Protein AF-A0A7J9DWU0-F1 (afdb_monomer_lite)

Radius of gyration: 15.21 Å; chains: 1; bounding box: 41×27×34 Å

InterPro domains:
  IPR029045 ClpP/crotonase-like domain superfamily [SSF52096] (19-81)

Organism: NCBI:txid34281

Secondary structure (DSSP, 8-state):
-BTTT-EE---TTTTTPPPPHHHHHHHHHHS-HHHHIIIIIS---EEHHHHHHTTS-S--BSHHHHHHHHHHHHHHHHHHTT---GGG--

Foldseek 3Di:
DEQPDDWQWDCCVVVVHDDDVVVVVVCVVQFDPVRCCVRPVVRDTHGPVVCCVRRNDVDYDHDDVRVVVVVVVVVVVCVVVVNDCVVPVD

Structure (mmCIF, N/CA/C/O backbone):
data_AF-A0A7J9DWU0-F1
#
_entry.id   AF-A0A7J9DWU0-F1
#
loop_
_atom_site.group_PDB
_atom_site.id
_atom_site.type_symbol
_atom_site.label_atom_id
_atom_site.label_alt_id
_atom_site.label_comp_id
_atom_site.label_asym_id
_atom_site.label_entity_id
_atom_site.label_seq_id
_atom_site.pdbx_PDB_ins_code
_atom_site.Cartn_x
_atom_site.Cartn_y
_atom_site.Cartn_z
_atom_site.occupancy
_atom_site.B_iso_or_equiv
_atom_site.auth_seq_id
_atom_site.auth_comp_id
_atom_site.auth_asym_id
_atom_site.auth_atom_id
_atom_site.pdbx_PDB_model_num
ATOM 1 N N . MET A 1 1 ? 5.096 5.510 0.140 1.00 91.56 1 MET A N 1
ATOM 2 C CA . MET A 1 1 ? 3.901 6.388 0.274 1.00 91.56 1 MET A CA 1
ATOM 3 C C . MET A 1 1 ? 4.300 7.788 0.753 1.00 91.56 1 MET A C 1
ATOM 5 O O . MET A 1 1 ? 5.318 7.913 1.418 1.00 91.56 1 MET A O 1
ATOM 9 N N . ARG A 1 2 ? 3.563 8.858 0.418 1.00 94.19 2 ARG A N 1
ATOM 10 C CA . ARG A 1 2 ? 3.914 10.235 0.842 1.00 94.19 2 ARG A CA 1
ATOM 11 C C . ARG A 1 2 ? 3.485 10.495 2.291 1.00 94.19 2 ARG A C 1
ATOM 13 O O . ARG A 1 2 ? 2.289 10.506 2.562 1.00 94.19 2 ARG A O 1
ATOM 20 N N . ARG A 1 3 ? 4.426 10.792 3.192 1.00 89.00 3 ARG A N 1
ATOM 21 C CA . ARG A 1 3 ? 4.204 10.940 4.646 1.00 89.00 3 ARG A CA 1
ATOM 22 C C . ARG A 1 3 ? 3.068 11.904 5.016 1.00 89.00 3 ARG A C 1
ATOM 24 O O . ARG A 1 3 ? 2.187 11.559 5.793 1.00 89.00 3 ARG A O 1
ATOM 31 N N . GLY A 1 4 ? 3.041 13.092 4.409 1.00 82.69 4 GLY A N 1
ATOM 32 C CA . GLY A 1 4 ? 2.072 14.146 4.750 1.00 82.69 4 GLY A CA 1
ATOM 33 C C . GLY A 1 4 ? 0.747 14.140 3.976 1.00 82.69 4 GLY A C 1
ATOM 34 O O . GLY A 1 4 ? -0.108 14.971 4.266 1.00 82.69 4 GLY A O 1
ATOM 35 N N . ARG A 1 5 ? 0.568 13.276 2.964 1.00 89.56 5 ARG A N 1
ATOM 36 C CA . ARG A 1 5 ? -0.652 13.276 2.117 1.00 89.56 5 ARG A CA 1
ATOM 37 C C . ARG A 1 5 ? -1.194 11.895 1.761 1.00 89.56 5 ARG A C 1
ATOM 39 O O . ARG A 1 5 ? -2.335 11.800 1.332 1.00 89.56 5 ARG A O 1
ATOM 46 N N . GLY A 1 6 ? -0.393 10.843 1.900 1.00 91.12 6 GLY A N 1
ATOM 47 C CA . GLY A 1 6 ? -0.810 9.489 1.578 1.00 91.12 6 GLY A CA 1
ATOM 48 C C . GLY A 1 6 ? -1.835 8.984 2.584 1.00 91.12 6 GLY A C 1
ATOM 49 O O . GLY A 1 6 ? -1.570 8.971 3.789 1.00 91.12 6 GLY A O 1
ATOM 50 N N . VAL A 1 7 ? -2.964 8.513 2.063 1.00 95.00 7 VAL A N 1
ATOM 51 C CA . VAL A 1 7 ? -4.003 7.797 2.803 1.00 95.00 7 VAL A CA 1
ATOM 52 C C . VAL A 1 7 ? -4.379 6.549 2.009 1.00 95.00 7 VAL A C 1
ATOM 54 O O . VAL A 1 7 ? -4.513 6.634 0.791 1.00 95.00 7 VAL A O 1
ATOM 57 N N . LEU A 1 8 ? -4.525 5.409 2.684 1.00 94.00 8 LEU A N 1
ATOM 58 C CA . LEU A 1 8 ? -5.165 4.221 2.119 1.00 94.00 8 LEU A CA 1
ATOM 59 C C . LEU A 1 8 ? -6.564 4.102 2.710 1.00 94.00 8 LEU A C 1
ATOM 61 O O . LEU A 1 8 ? -6.770 4.349 3.902 1.00 94.00 8 LEU A O 1
ATOM 65 N N . TYR A 1 9 ? -7.515 3.766 1.853 1.00 93.88 9 TYR A N 1
ATOM 66 C CA . TYR A 1 9 ? -8.925 3.710 2.184 1.00 93.88 9 TYR A CA 1
ATOM 67 C C . TYR A 1 9 ? -9.627 2.774 1.200 1.00 93.88 9 TYR A C 1
ATOM 69 O O . TYR A 1 9 ? -9.375 2.861 -0.001 1.00 93.88 9 TYR A O 1
ATOM 77 N N . VAL A 1 10 ? -10.474 1.885 1.719 1.00 93.25 10 VAL A N 1
ATOM 78 C CA . VAL A 1 10 ? -11.283 0.946 0.932 1.00 93.25 10 VAL A CA 1
ATOM 79 C C . VAL A 1 10 ? -12.728 1.422 1.001 1.00 93.25 10 VAL A C 1
ATOM 81 O O . VAL A 1 10 ? -13.378 1.296 2.038 1.00 93.25 10 VAL A O 1
ATOM 84 N N . ASN A 1 11 ? -13.205 2.030 -0.082 1.00 91.88 11 ASN A N 1
ATOM 85 C CA . ASN A 1 11 ? -14.513 2.683 -0.132 1.00 91.88 11 ASN A CA 1
ATOM 86 C C . ASN A 1 11 ? -15.663 1.735 -0.497 1.00 91.88 11 ASN A C 1
ATOM 88 O O . ASN A 1 11 ? -16.822 2.127 -0.378 1.00 91.88 11 ASN A O 1
ATOM 92 N N . ASP A 1 12 ? -15.367 0.500 -0.909 1.00 92.00 12 ASP A N 1
ATOM 93 C CA . ASP A 1 12 ? -16.351 -0.508 -1.309 1.00 92.00 12 ASP A CA 1
ATOM 94 C C . ASP A 1 12 ? -17.453 -0.704 -0.258 1.00 92.00 12 ASP A C 1
ATOM 96 O O . ASP A 1 12 ? -18.629 -0.773 -0.611 1.00 92.00 12 ASP A O 1
ATOM 100 N N . LEU A 1 13 ? -17.098 -0.720 1.035 1.00 87.25 13 LEU A N 1
ATOM 101 C CA . LEU A 1 13 ? -18.078 -0.844 2.118 1.00 87.25 13 LEU A CA 1
ATOM 102 C C . LEU A 1 13 ? -19.060 0.326 2.175 1.00 87.25 13 LEU A C 1
ATOM 104 O O . LEU A 1 13 ? -20.260 0.100 2.307 1.00 87.25 13 LEU A O 1
ATOM 108 N N . GLU A 1 14 ? -18.568 1.563 2.090 1.00 89.38 14 GLU A N 1
ATOM 109 C CA . GLU A 1 14 ? -19.430 2.752 2.118 1.00 89.38 14 GLU A CA 1
ATOM 110 C C . GLU A 1 14 ? -20.347 2.807 0.895 1.00 89.38 14 GLU A C 1
ATOM 112 O O . GLU A 1 14 ? -21.479 3.274 0.988 1.00 89.38 14 GLU A O 1
ATOM 117 N N . MET A 1 15 ? -19.887 2.282 -0.240 1.00 93.25 15 MET A N 1
ATOM 118 C CA . MET A 1 15 ? -20.684 2.186 -1.460 1.00 93.25 15 MET A CA 1
ATOM 119 C C . MET A 1 15 ? -21.660 0.999 -1.466 1.00 93.25 15 MET A C 1
ATOM 121 O O . MET A 1 15 ? -22.435 0.864 -2.412 1.00 93.25 15 MET A O 1
ATOM 125 N N . GLY A 1 16 ? -21.626 0.123 -0.456 1.00 92.12 16 GLY A N 1
ATOM 126 C CA . GLY A 1 16 ? -22.420 -1.108 -0.432 1.00 92.12 16 GLY A CA 1
ATOM 127 C C . GLY A 1 16 ? -22.008 -2.119 -1.508 1.00 92.12 16 GLY A C 1
ATOM 128 O O . GLY A 1 16 ? -22.810 -2.964 -1.908 1.00 92.12 16 GLY A O 1
ATOM 129 N N . LEU A 1 17 ? -20.772 -2.029 -2.000 1.00 92.69 17 LEU A N 1
ATOM 130 C CA . LEU A 1 17 ? -20.231 -2.923 -3.012 1.00 92.69 17 LEU A CA 1
ATOM 131 C C . LEU A 1 17 ? -19.613 -4.156 -2.360 1.00 92.69 17 LEU A C 1
ATOM 133 O O . LEU A 1 17 ? -18.927 -4.096 -1.338 1.00 92.69 17 LEU A O 1
ATOM 137 N N . LYS A 1 18 ? -19.829 -5.309 -2.994 1.00 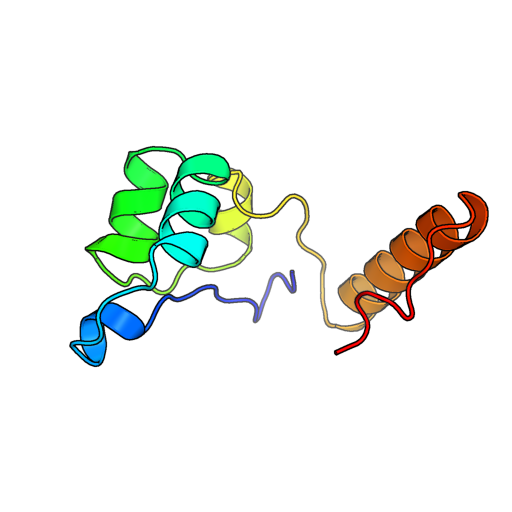92.31 18 LYS A N 1
ATOM 138 C CA . LYS A 1 18 ? -19.107 -6.524 -2.634 1.00 92.31 18 LYS A CA 1
ATOM 139 C C . LYS A 1 18 ? -17.656 -6.374 -3.076 1.00 92.31 18 LYS A C 1
ATOM 141 O O . LYS A 1 18 ? -17.406 -6.278 -4.273 1.00 92.31 18 LYS A O 1
ATOM 146 N N . ILE A 1 19 ? -16.723 -6.4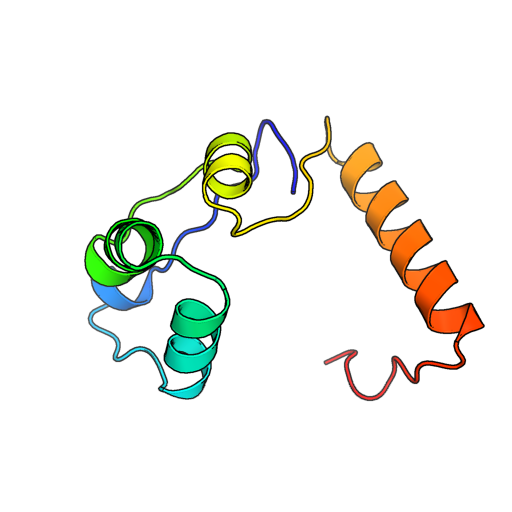66 -2.130 1.00 92.88 19 ILE A N 1
ATOM 147 C CA . ILE A 1 19 ? -15.290 -6.525 -2.434 1.00 92.88 19 ILE A CA 1
ATOM 148 C C . ILE A 1 19 ? -15.011 -7.834 -3.195 1.00 92.88 19 ILE A C 1
ATOM 150 O O . ILE A 1 19 ? -15.288 -8.915 -2.659 1.00 92.88 19 ILE A O 1
ATOM 154 N N . PRO A 1 20 ? -14.483 -7.776 -4.431 1.00 93.94 20 PRO A N 1
ATOM 155 C CA . PRO A 1 20 ? -14.066 -8.960 -5.173 1.00 93.94 20 PRO A CA 1
ATOM 156 C C . PRO A 1 20 ? -13.101 -9.842 -4.373 1.00 93.94 20 PRO A C 1
ATOM 158 O O . PRO A 1 20 ? -12.200 -9.349 -3.691 1.00 93.94 20 PRO A O 1
ATOM 161 N N . GLU A 1 21 ? -13.249 -11.164 -4.494 1.00 94.50 21 GLU A N 1
ATOM 162 C CA . GLU A 1 21 ? -12.460 -12.115 -3.696 1.00 94.50 21 GLU A CA 1
ATOM 163 C C . GLU A 1 21 ? -10.951 -11.992 -3.958 1.00 94.50 21 GL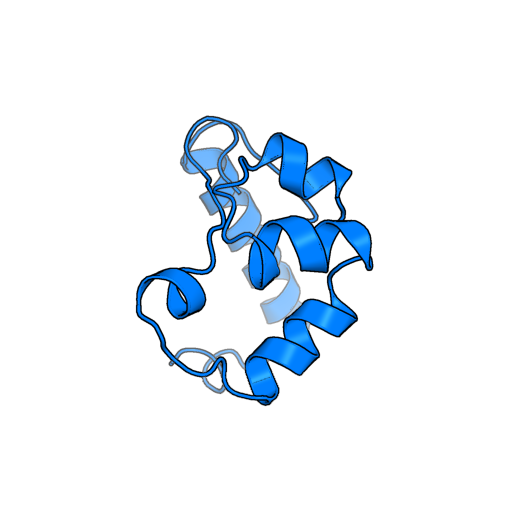U A C 1
ATOM 165 O O . GLU A 1 21 ? -10.159 -12.148 -3.035 1.00 94.50 21 GLU A O 1
ATOM 170 N N . LEU A 1 22 ? -10.547 -11.621 -5.179 1.00 93.00 22 LEU A N 1
ATOM 171 C CA . LEU A 1 22 ? -9.146 -11.349 -5.509 1.00 93.00 22 LEU A CA 1
ATOM 172 C C . LEU A 1 22 ? -8.546 -10.243 -4.617 1.00 93.00 22 LEU A C 1
ATOM 174 O O . LEU A 1 22 ? -7.439 -10.395 -4.102 1.00 93.00 22 LEU A O 1
ATOM 178 N N . TYR A 1 23 ? -9.288 -9.157 -4.379 1.00 91.56 23 TYR A N 1
ATOM 179 C CA . TYR A 1 23 ? -8.841 -8.070 -3.503 1.00 91.56 23 TYR A CA 1
ATOM 180 C C . TYR A 1 23 ? -8.870 -8.488 -2.034 1.00 91.56 23 TYR A C 1
ATOM 182 O O . TYR A 1 23 ? -7.938 -8.187 -1.290 1.00 91.56 23 TYR A O 1
ATOM 190 N N . MET A 1 24 ? -9.884 -9.250 -1.613 1.00 93.75 24 MET A N 1
ATOM 191 C CA . MET A 1 24 ? -9.914 -9.808 -0.258 1.00 93.75 24 MET A CA 1
ATOM 192 C C . MET A 1 24 ? -8.732 -10.743 0.011 1.00 93.75 24 MET A C 1
ATOM 194 O O . MET A 1 24 ? -8.157 -10.687 1.099 1.00 93.75 24 MET A O 1
ATOM 198 N N . ALA A 1 25 ? -8.331 -11.562 -0.962 1.00 95.38 25 ALA A N 1
ATOM 199 C CA . ALA A 1 25 ? -7.150 -12.412 -0.857 1.00 95.38 25 ALA A CA 1
ATOM 200 C C . ALA A 1 25 ? -5.874 -11.575 -0.668 1.00 95.38 25 ALA A C 1
ATOM 202 O O . ALA A 1 25 ? -5.088 -11.859 0.238 1.00 95.38 25 ALA A O 1
ATOM 203 N N . PHE A 1 26 ? -5.713 -10.498 -1.444 1.00 91.44 26 PHE A N 1
ATOM 204 C CA . PHE A 1 26 ? -4.610 -9.551 -1.275 1.00 91.44 26 PHE A CA 1
ATOM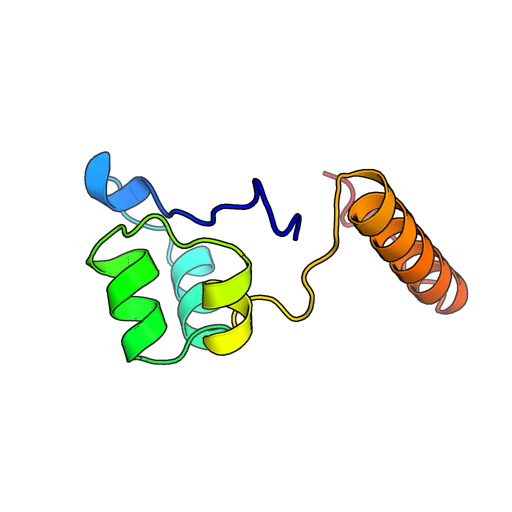 205 C C . PHE A 1 26 ? -4.596 -8.924 0.126 1.00 91.44 26 PHE A C 1
ATOM 207 O O . PHE A 1 26 ? -3.567 -8.954 0.803 1.00 91.44 26 PHE A O 1
ATOM 2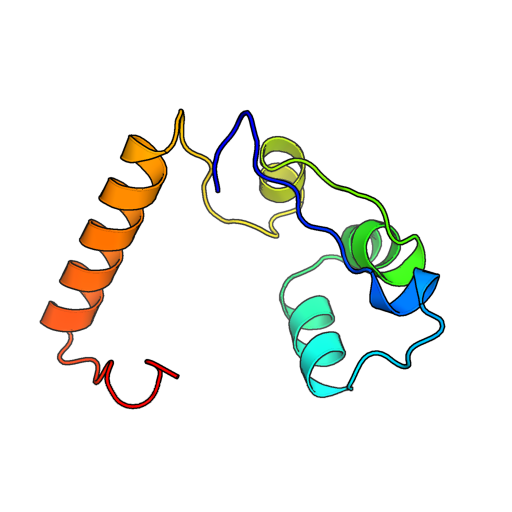14 N N . PHE A 1 27 ? -5.735 -8.410 0.604 1.00 91.94 27 PHE A N 1
ATOM 215 C CA . PHE A 1 27 ? -5.802 -7.804 1.932 1.00 91.94 27 PHE A CA 1
ATOM 216 C C . PHE A 1 27 ? -5.475 -8.813 3.031 1.00 91.94 27 PHE A C 1
ATOM 218 O O . PHE A 1 27 ? -4.672 -8.505 3.907 1.00 91.94 27 PHE A O 1
ATOM 225 N N . ARG A 1 28 ? -6.009 -10.038 2.980 1.00 92.44 28 ARG A N 1
ATOM 226 C CA . ARG A 1 28 ? -5.678 -11.079 3.969 1.00 92.44 28 ARG A CA 1
ATOM 227 C C . ARG A 1 28 ? -4.192 -11.450 3.959 1.00 92.44 28 ARG A C 1
ATOM 229 O O . ARG A 1 28 ? -3.647 -11.735 5.017 1.00 92.44 28 ARG A O 1
ATOM 236 N N . ALA A 1 29 ? -3.537 -11.430 2.797 1.00 93.25 29 ALA A N 1
ATOM 237 C CA . ALA A 1 29 ? -2.111 -11.736 2.683 1.00 93.25 29 ALA A CA 1
ATOM 238 C C . ALA A 1 29 ? -1.201 -10.596 3.180 1.00 93.25 29 ALA A C 1
ATOM 240 O O . ALA A 1 29 ? -0.126 -10.859 3.712 1.00 93.25 29 ALA A O 1
ATOM 241 N N . LYS A 1 30 ? -1.610 -9.332 3.001 1.00 89.44 30 LYS A N 1
ATOM 242 C CA . LYS A 1 30 ? -0.795 -8.146 3.333 1.00 89.44 30 LYS A CA 1
ATOM 243 C C . LYS A 1 30 ? -1.127 -7.499 4.675 1.00 89.44 30 LYS A C 1
ATOM 245 O O . LYS A 1 30 ? -0.409 -6.593 5.087 1.00 89.44 30 LYS A O 1
ATOM 250 N N . THR A 1 31 ? -2.195 -7.919 5.347 1.00 92.38 31 THR A N 1
ATOM 251 C CA . THR A 1 31 ? -2.649 -7.297 6.596 1.00 92.38 31 THR A CA 1
ATOM 252 C C . THR A 1 31 ? -2.735 -8.312 7.731 1.00 92.38 31 THR A C 1
ATOM 254 O O . THR A 1 31 ? -3.069 -9.479 7.540 1.00 92.38 31 THR A O 1
ATOM 257 N N . SER A 1 32 ? -2.457 -7.852 8.948 1.00 92.69 32 SER A N 1
ATOM 258 C CA . SER A 1 32 ? -2.822 -8.582 10.160 1.00 92.69 32 SER A CA 1
ATOM 259 C C . SER A 1 32 ? -4.345 -8.567 10.356 1.00 92.69 32 SER A C 1
ATOM 261 O O . SER A 1 32 ? -5.048 -7.720 9.804 1.00 92.69 32 SER A O 1
ATOM 263 N N . GLY A 1 33 ? -4.880 -9.449 11.206 1.00 93.56 33 GLY A N 1
ATOM 264 C CA . GLY A 1 33 ? -6.330 -9.506 11.445 1.00 93.56 33 GLY A CA 1
ATOM 265 C C . GLY A 1 33 ? -6.941 -8.190 11.953 1.00 93.56 33 GLY A C 1
ATOM 266 O O . GLY A 1 33 ? -8.069 -7.850 11.597 1.00 93.56 33 GLY A O 1
ATOM 267 N N . TRP A 1 34 ? -6.202 -7.415 12.753 1.00 93.25 34 TRP A N 1
ATOM 268 C CA . TRP A 1 34 ? -6.667 -6.112 13.235 1.00 93.25 34 TRP A CA 1
ATOM 269 C C . TRP A 1 34 ? -6.575 -5.028 12.155 1.00 93.25 34 TRP A C 1
ATOM 271 O O . TRP A 1 34 ? -7.517 -4.250 12.018 1.00 93.25 34 TRP A O 1
ATOM 281 N N . ALA A 1 35 ? -5.513 -5.027 11.344 1.00 94.06 35 ALA A N 1
ATOM 282 C CA . ALA A 1 35 ? -5.373 -4.095 10.230 1.00 94.06 35 ALA A CA 1
ATOM 283 C C . ALA A 1 35 ? -6.433 -4.355 9.147 1.00 94.06 35 ALA A C 1
ATOM 285 O O . ALA A 1 35 ? -7.028 -3.408 8.638 1.00 94.06 35 ALA A O 1
ATOM 286 N N . LEU A 1 36 ? -6.753 -5.625 8.865 1.00 94.12 36 LEU A N 1
ATOM 287 C CA . LEU A 1 36 ? -7.854 -6.008 7.978 1.00 94.12 36 LEU A CA 1
ATOM 288 C C . LEU A 1 36 ? -9.191 -5.457 8.479 1.00 94.12 36 LEU A C 1
ATOM 290 O O . LEU A 1 36 ? -9.959 -4.875 7.718 1.00 94.12 36 LEU A O 1
ATOM 294 N N . ARG A 1 37 ? -9.476 -5.633 9.774 1.00 94.00 37 ARG A N 1
ATOM 295 C CA . ARG A 1 37 ? -10.716 -5.141 10.377 1.00 94.00 37 ARG A CA 1
ATOM 296 C C . ARG A 1 37 ? -10.833 -3.624 10.259 1.00 94.00 37 ARG A C 1
ATOM 298 O O . ARG A 1 37 ? -11.899 -3.134 9.912 1.00 94.00 37 ARG A O 1
ATOM 305 N N . ASP A 1 38 ? -9.767 -2.893 10.552 1.00 94.75 38 ASP A N 1
ATOM 306 C CA . ASP A 1 38 ? -9.807 -1.433 10.580 1.00 94.75 38 ASP A CA 1
ATOM 307 C C . ASP A 1 38 ? -9.828 -0.825 9.168 1.00 94.75 38 ASP A C 1
ATOM 309 O O . ASP A 1 38 ? -10.652 0.044 8.889 1.00 94.75 38 ASP A O 1
ATOM 313 N N . LEU A 1 39 ? -8.988 -1.316 8.253 1.00 93.88 39 LEU A N 1
ATOM 314 C CA . LEU A 1 39 ? -8.935 -0.817 6.879 1.00 93.88 39 LEU A CA 1
ATOM 315 C C . LEU A 1 39 ? -10.155 -1.251 6.060 1.00 93.88 39 LEU A C 1
ATOM 317 O O . LEU A 1 39 ? -10.762 -0.427 5.382 1.00 93.88 39 LEU A O 1
ATOM 321 N N . VAL A 1 40 ? -10.492 -2.543 6.106 1.00 92.94 40 VAL A N 1
ATOM 322 C CA . VAL A 1 40 ? -11.491 -3.137 5.212 1.00 92.94 40 VAL A CA 1
ATOM 323 C C . VAL A 1 40 ? -12.857 -3.194 5.867 1.00 92.94 40 VAL A C 1
ATOM 325 O O . VAL A 1 40 ? -13.796 -2.709 5.267 1.00 92.94 40 VAL A O 1
ATOM 328 N N . LEU A 1 41 ? -12.992 -3.750 7.078 1.00 91.62 41 LEU A N 1
ATOM 329 C CA . LEU A 1 41 ? -14.315 -3.986 7.691 1.00 91.62 41 LEU A CA 1
ATOM 330 C C . LEU A 1 41 ? -14.933 -2.743 8.353 1.00 91.62 41 LEU A C 1
ATOM 332 O O . LEU A 1 41 ? -16.144 -2.693 8.549 1.00 91.62 41 LEU A O 1
ATOM 336 N N . ARG A 1 42 ? -14.111 -1.756 8.724 1.00 92.81 42 ARG A N 1
ATOM 337 C CA . ARG A 1 42 ? -14.548 -0.467 9.284 1.00 92.81 42 ARG A CA 1
ATOM 338 C C . ARG A 1 42 ? -14.408 0.698 8.305 1.00 92.81 42 ARG A C 1
ATOM 340 O O . ARG A 1 42 ? -14.875 1.785 8.625 1.00 92.81 42 ARG A O 1
ATOM 347 N N . GLY A 1 43 ? -13.753 0.493 7.159 1.00 92.56 43 GLY A N 1
ATOM 348 C CA . GLY A 1 43 ? -13.543 1.536 6.153 1.00 92.56 43 GLY A CA 1
ATOM 349 C C . GLY A 1 43 ? -12.735 2.733 6.667 1.00 92.56 43 GLY A C 1
ATOM 350 O O . GLY A 1 43 ? -13.003 3.871 6.291 1.00 92.56 43 GLY A O 1
ATOM 351 N N . LEU A 1 44 ? -11.769 2.538 7.571 1.00 95.12 44 LEU A N 1
ATOM 352 C CA . LEU A 1 44 ? -11.002 3.673 8.087 1.00 95.12 44 LEU A CA 1
ATOM 353 C C . LEU A 1 44 ? -10.064 4.251 7.017 1.00 95.12 44 LEU A C 1
ATOM 355 O O . LEU A 1 44 ? -9.404 3.532 6.269 1.00 95.12 44 LEU A O 1
ATOM 359 N N . LYS A 1 45 ? -9.953 5.583 6.997 1.00 95.31 45 LYS A N 1
ATOM 360 C CA . LYS A 1 45 ? -8.943 6.319 6.224 1.00 95.31 45 LYS A CA 1
ATOM 361 C C . LYS A 1 45 ? -7.642 6.363 7.021 1.00 95.31 45 LYS A C 1
ATOM 363 O O . LYS A 1 45 ? -7.533 7.125 7.982 1.00 95.31 45 LYS A O 1
ATOM 368 N N . ILE A 1 46 ? -6.652 5.564 6.632 1.00 94.94 46 ILE A N 1
ATOM 369 C CA . ILE A 1 46 ? -5.417 5.382 7.410 1.00 94.94 46 ILE A CA 1
ATOM 370 C C . ILE A 1 46 ? -4.252 6.109 6.729 1.00 94.94 46 ILE A C 1
ATOM 372 O O . ILE A 1 46 ? -4.012 5.949 5.533 1.00 94.94 46 ILE A O 1
ATOM 376 N N . LYS A 1 47 ? -3.522 6.939 7.487 1.00 95.31 47 LYS A N 1
ATOM 377 C CA . LYS A 1 47 ? -2.360 7.696 6.986 1.00 95.31 47 LYS A CA 1
ATOM 378 C C . LYS A 1 47 ? -1.132 6.799 6.807 1.00 95.31 47 LYS A C 1
ATOM 380 O O . LYS A 1 47 ? -0.976 5.808 7.514 1.00 95.31 47 LYS A O 1
ATOM 385 N N . GLY A 1 48 ? -0.214 7.214 5.931 1.00 93.19 48 GLY A N 1
ATOM 386 C CA . GLY A 1 48 ? 1.001 6.458 5.595 1.00 93.19 48 GLY A CA 1
ATOM 387 C C . GLY A 1 48 ? 1.850 5.993 6.783 1.00 93.19 48 GLY A C 1
ATOM 388 O O . GLY A 1 48 ? 2.251 4.837 6.807 1.00 93.19 48 GLY A O 1
ATOM 389 N N . GLU A 1 49 ? 2.097 6.852 7.775 1.00 93.50 49 GLU A N 1
ATOM 390 C CA . GLU A 1 49 ? 2.872 6.474 8.975 1.00 93.50 49 GLU A CA 1
ATOM 391 C C . GLU A 1 49 ? 2.232 5.332 9.758 1.00 93.50 49 GLU A C 1
ATOM 393 O O . GLU A 1 49 ? 2.917 4.448 10.263 1.00 93.50 49 GLU A O 1
ATOM 398 N N . GLU A 1 50 ? 0.906 5.341 9.857 1.00 93.94 50 GLU A N 1
ATOM 399 C CA . GLU A 1 50 ? 0.200 4.287 10.564 1.00 93.94 50 GLU A CA 1
ATOM 400 C C . GLU A 1 50 ? 0.208 3.004 9.732 1.00 93.94 50 GLU A C 1
ATOM 402 O O . GLU A 1 50 ? 0.568 1.956 10.247 1.00 93.94 50 GLU A O 1
ATOM 407 N N . LEU A 1 51 ? -0.028 3.092 8.420 1.00 92.81 51 LEU A N 1
ATOM 408 C CA . LEU A 1 51 ? 0.095 1.946 7.509 1.00 92.81 51 LEU A CA 1
ATOM 409 C C . LEU A 1 51 ? 1.481 1.287 7.550 1.00 92.81 51 LEU A C 1
ATOM 411 O O . LEU A 1 51 ? 1.571 0.071 7.388 1.00 92.81 51 LEU A O 1
ATOM 415 N N . LEU A 1 52 ? 2.544 2.070 7.769 1.00 93.56 52 LEU A N 1
ATOM 416 C CA . LEU A 1 52 ? 3.901 1.552 7.944 1.00 93.56 52 LEU A CA 1
ATOM 417 C C . LEU A 1 52 ? 4.007 0.723 9.231 1.00 93.56 52 LEU A C 1
ATOM 419 O O . LEU A 1 52 ? 4.496 -0.401 9.195 1.00 93.56 52 LEU A O 1
ATOM 423 N N . LYS A 1 53 ? 3.486 1.228 10.357 1.00 92.81 53 LYS A N 1
ATOM 424 C CA . LYS A 1 53 ? 3.438 0.474 11.626 1.00 92.81 53 LYS A CA 1
ATOM 425 C C . LYS A 1 53 ? 2.570 -0.781 11.532 1.00 92.81 53 LYS A C 1
ATOM 427 O O . LYS A 1 53 ? 2.868 -1.780 12.178 1.00 92.81 53 LYS A O 1
ATOM 432 N N . MET A 1 54 ? 1.507 -0.731 10.728 1.00 91.00 54 MET A N 1
ATOM 433 C CA . MET A 1 54 ? 0.636 -1.875 10.441 1.00 91.00 54 MET A CA 1
ATOM 434 C C . MET A 1 54 ? 1.292 -2.919 9.520 1.00 91.00 54 MET A C 1
ATOM 436 O O . MET A 1 54 ? 0.719 -3.991 9.334 1.00 91.00 54 MET A O 1
ATOM 440 N N . GLY A 1 55 ? 2.456 -2.620 8.929 1.00 90.19 55 GLY A N 1
ATOM 441 C CA . GLY A 1 55 ? 3.146 -3.497 7.977 1.00 90.19 55 GLY A CA 1
ATOM 442 C C . GLY A 1 55 ? 2.477 -3.581 6.601 1.00 90.19 55 GLY A C 1
ATOM 443 O O . GLY A 1 55 ? 2.773 -4.487 5.827 1.00 90.19 55 GLY A O 1
ATOM 444 N N . ILE A 1 56 ? 1.561 -2.658 6.290 1.00 91.19 56 ILE A N 1
ATOM 445 C CA . ILE A 1 56 ? 0.814 -2.653 5.023 1.00 91.19 56 ILE A CA 1
ATOM 446 C C . ILE A 1 56 ? 1.655 -2.025 3.909 1.00 91.19 56 ILE A C 1
ATOM 448 O O . ILE A 1 56 ? 1.655 -2.511 2.777 1.00 91.19 56 ILE A O 1
ATOM 452 N N . VAL A 1 57 ? 2.373 -0.947 4.233 1.00 92.56 57 VAL A N 1
ATOM 453 C CA . VAL A 1 57 ? 3.347 -0.314 3.336 1.00 92.56 57 VAL A CA 1
ATOM 454 C C . VAL A 1 57 ? 4.745 -0.491 3.898 1.00 92.56 57 VAL A C 1
ATOM 456 O O . VAL A 1 57 ? 4.942 -0.409 5.104 1.00 92.56 57 VAL A O 1
ATOM 459 N N . ASP A 1 58 ? 5.719 -0.671 3.016 1.00 92.31 58 ASP A N 1
ATOM 460 C CA . ASP A 1 58 ? 7.099 -0.931 3.434 1.00 92.31 58 ASP A CA 1
ATOM 461 C C . ASP A 1 58 ? 7.877 0.363 3.727 1.00 92.31 58 ASP A C 1
ATOM 463 O O . ASP A 1 58 ? 8.813 0.372 4.521 1.00 92.31 58 ASP A O 1
ATOM 467 N N . VAL A 1 59 ? 7.493 1.481 3.092 1.00 94.62 59 VAL A N 1
ATOM 468 C CA . VAL A 1 59 ? 8.210 2.763 3.190 1.00 94.62 59 VAL A CA 1
ATOM 469 C C . VAL A 1 59 ? 7.316 3.990 3.008 1.00 94.62 59 VAL A C 1
ATOM 471 O O . VAL A 1 59 ? 6.395 4.045 2.179 1.00 94.62 59 VAL A O 1
ATOM 474 N N . VAL A 1 60 ? 7.670 5.046 3.739 1.00 95.94 60 VAL A N 1
ATOM 475 C CA . VAL A 1 60 ? 7.071 6.381 3.661 1.00 95.94 60 VAL A CA 1
ATOM 476 C C . VAL A 1 60 ? 8.151 7.445 3.446 1.00 95.94 60 VAL A C 1
ATOM 478 O O . VAL A 1 60 ? 9.202 7.419 4.083 1.00 95.94 60 VAL A O 1
ATOM 481 N N . TYR A 1 61 ? 7.896 8.379 2.530 1.00 95.44 61 TYR A N 1
ATOM 482 C CA . TYR A 1 61 ? 8.852 9.404 2.103 1.00 95.44 61 TYR A CA 1
ATOM 483 C C . TYR A 1 61 ? 8.308 10.813 2.318 1.00 95.44 61 TYR A C 1
ATOM 485 O O . TYR A 1 61 ? 7.096 11.051 2.228 1.00 95.44 61 TYR A O 1
ATOM 493 N N . ASP A 1 62 ? 9.223 11.756 2.543 1.00 92.06 62 ASP A N 1
ATOM 494 C CA . ASP A 1 62 ? 8.905 13.178 2.585 1.00 92.06 62 ASP A CA 1
ATOM 495 C C . ASP A 1 62 ? 8.685 13.730 1.182 1.00 92.06 62 ASP A C 1
ATOM 497 O O . ASP A 1 62 ? 9.501 13.571 0.272 1.00 92.06 62 ASP A O 1
ATOM 501 N N . GLY A 1 63 ? 7.556 14.417 1.022 1.00 90.69 63 GLY A N 1
ATOM 502 C CA . GLY A 1 63 ? 7.190 15.027 -0.245 1.00 90.69 63 GLY A CA 1
ATOM 503 C C . GLY A 1 63 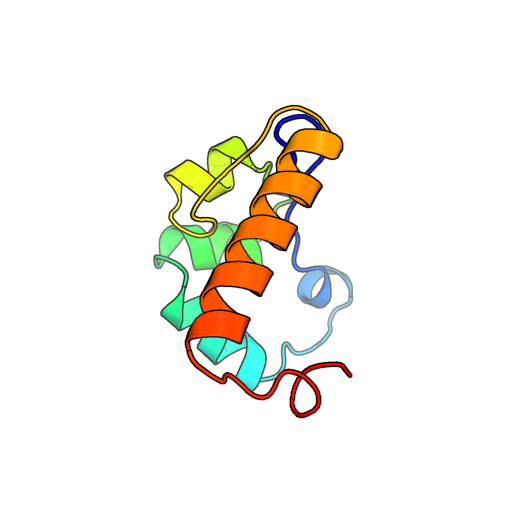? 6.957 14.019 -1.372 1.00 90.69 63 GLY A C 1
ATOM 504 O O . GLY A 1 63 ? 6.927 12.805 -1.201 1.00 90.69 63 GLY A O 1
ATOM 505 N N . GLU A 1 64 ? 6.709 14.564 -2.551 1.00 92.00 64 GLU A N 1
ATOM 506 C CA . GLU A 1 64 ? 6.439 13.795 -3.764 1.00 92.00 64 GLU A CA 1
ATOM 507 C C . GLU A 1 64 ? 7.728 13.294 -4.418 1.00 92.00 64 GLU A C 1
ATOM 509 O O . GLU A 1 64 ? 7.834 12.119 -4.759 1.00 92.00 64 GLU A O 1
ATOM 514 N N . LYS A 1 65 ? 8.749 14.157 -4.476 1.00 95.19 65 LYS A N 1
ATOM 515 C CA . LYS A 1 65 ? 10.063 13.837 -5.043 1.00 95.19 65 LYS A CA 1
ATOM 516 C C . LYS A 1 65 ? 10.699 12.601 -4.400 1.00 95.19 65 LYS A C 1
ATOM 518 O O . LYS A 1 65 ? 11.274 11.783 -5.106 1.00 95.19 65 LYS A O 1
ATOM 523 N N . GLY A 1 66 ? 10.565 12.434 -3.081 1.00 95.00 66 GLY A N 1
ATOM 524 C CA . GLY A 1 66 ? 11.076 11.251 -2.383 1.00 95.00 66 GLY A CA 1
ATOM 525 C C . GLY A 1 66 ? 10.396 9.956 -2.835 1.00 95.00 66 GLY A C 1
ATOM 526 O O . GLY A 1 66 ? 11.074 8.962 -3.074 1.00 95.00 66 GLY A O 1
ATOM 527 N N . VAL A 1 67 ? 9.071 9.984 -3.019 1.00 94.81 67 VAL A N 1
ATOM 528 C CA . VAL A 1 67 ? 8.302 8.831 -3.515 1.00 94.81 67 VAL A CA 1
ATOM 529 C C . VAL A 1 67 ? 8.691 8.493 -4.953 1.00 94.81 67 VAL A C 1
ATOM 531 O O . VAL A 1 67 ? 8.946 7.328 -5.241 1.00 94.81 67 VAL A O 1
ATOM 534 N N . ILE A 1 68 ? 8.780 9.498 -5.832 1.00 95.56 68 ILE A N 1
ATOM 535 C CA . ILE A 1 68 ? 9.153 9.305 -7.241 1.00 95.56 68 ILE A CA 1
ATOM 536 C C . ILE A 1 68 ? 10.558 8.712 -7.344 1.00 95.56 68 ILE A C 1
ATOM 538 O O . ILE A 1 68 ? 10.744 7.693 -7.998 1.00 95.56 68 ILE A O 1
ATOM 542 N N . ASN A 1 69 ? 11.539 9.297 -6.652 1.00 96.62 69 ASN A N 1
ATOM 543 C CA . ASN A 1 69 ? 12.919 8.815 -6.697 1.00 96.62 69 ASN A CA 1
ATOM 544 C C . ASN A 1 69 ? 13.042 7.365 -6.206 1.00 96.62 69 ASN A C 1
ATOM 546 O O . ASN A 1 69 ? 13.778 6.575 -6.793 1.00 96.62 69 ASN A O 1
ATOM 550 N N . ALA A 1 70 ? 12.320 7.006 -5.141 1.00 95.56 70 ALA A N 1
ATOM 551 C CA . ALA A 1 70 ? 12.297 5.636 -4.643 1.00 95.56 70 ALA A CA 1
ATOM 552 C C . ALA A 1 70 ? 11.639 4.664 -5.632 1.00 95.56 70 ALA A C 1
ATOM 554 O O . ALA A 1 70 ? 12.155 3.567 -5.836 1.00 95.56 70 ALA A O 1
ATOM 555 N N . GLY A 1 71 ? 10.541 5.081 -6.270 1.00 93.50 71 GLY A N 1
ATOM 556 C CA . GLY A 1 71 ? 9.879 4.308 -7.320 1.00 93.50 71 GLY A CA 1
ATOM 557 C C . GLY A 1 71 ? 10.786 4.072 -8.528 1.00 93.50 71 GLY A C 1
ATOM 558 O O . GLY A 1 71 ? 10.926 2.934 -8.963 1.00 93.50 71 GLY A O 1
ATOM 559 N N . MET A 1 72 ? 11.475 5.112 -9.008 1.00 95.12 72 MET A N 1
ATOM 560 C CA . MET A 1 72 ? 12.430 5.005 -10.120 1.00 95.12 72 MET A CA 1
ATOM 561 C C . MET A 1 72 ? 13.579 4.052 -9.793 1.00 95.12 72 MET A C 1
ATOM 563 O O . MET A 1 72 ? 13.914 3.195 -10.600 1.00 95.12 72 MET A O 1
ATOM 567 N N . LYS A 1 73 ? 14.130 4.131 -8.576 1.00 96.25 73 LYS A N 1
ATOM 568 C CA . LYS A 1 73 ? 15.166 3.191 -8.137 1.00 96.25 73 LYS A CA 1
ATOM 569 C C . LYS A 1 73 ? 14.665 1.741 -8.151 1.00 96.25 73 LYS A C 1
ATOM 571 O O . LYS A 1 73 ? 15.375 0.854 -8.609 1.00 96.25 73 LYS A O 1
ATOM 576 N N . MET A 1 74 ? 13.447 1.498 -7.664 1.00 94.50 74 MET A N 1
ATOM 577 C CA . MET A 1 74 ? 12.850 0.159 -7.689 1.00 94.50 74 MET A CA 1
ATOM 578 C C . MET A 1 74 ? 12.627 -0.336 -9.125 1.00 94.50 74 MET A C 1
ATOM 580 O O . MET A 1 74 ? 12.868 -1.509 -9.406 1.00 94.50 74 MET A O 1
ATOM 584 N N . ALA A 1 75 ? 12.214 0.548 -10.036 1.00 92.50 75 ALA A N 1
ATOM 585 C CA . ALA A 1 75 ? 12.084 0.231 -11.454 1.00 92.50 75 ALA A CA 1
ATOM 586 C C . ALA A 1 75 ? 13.439 -0.143 -12.081 1.00 92.50 75 ALA A C 1
ATOM 588 O O . ALA A 1 75 ? 13.526 -1.162 -12.764 1.00 92.50 75 ALA A O 1
ATOM 589 N N . ASP A 1 76 ? 14.509 0.603 -11.785 1.00 94.88 76 ASP A N 1
ATOM 590 C CA . ASP A 1 76 ? 15.867 0.279 -12.243 1.00 94.88 76 ASP A CA 1
ATOM 591 C C . ASP A 1 76 ? 16.329 -1.098 -11.734 1.00 94.88 76 ASP A C 1
ATOM 593 O O . ASP A 1 76 ? 16.908 -1.888 -12.487 1.00 94.88 76 ASP A O 1
ATOM 597 N N . ASP A 1 77 ? 16.053 -1.415 -10.465 1.00 95.56 77 ASP A N 1
ATOM 598 C CA . ASP A 1 77 ? 16.391 -2.710 -9.863 1.00 95.56 77 ASP A CA 1
ATOM 599 C C . ASP A 1 77 ? 15.630 -3.871 -10.537 1.00 95.56 77 ASP A C 1
ATOM 601 O O . ASP A 1 77 ? 16.196 -4.948 -10.747 1.00 95.56 77 ASP A O 1
ATOM 605 N N . LEU A 1 78 ? 14.368 -3.662 -10.929 1.00 94.94 78 LEU A N 1
ATOM 606 C CA . LEU A 1 78 ? 13.577 -4.635 -11.692 1.00 94.94 78 LEU A CA 1
ATOM 607 C C . LEU A 1 78 ? 14.089 -4.789 -13.132 1.00 94.94 78 LEU A C 1
ATOM 609 O O . LEU A 1 78 ? 14.269 -5.917 -13.600 1.00 94.94 78 LEU A O 1
ATOM 613 N N . ALA A 1 79 ? 14.403 -3.683 -13.809 1.00 92.00 79 ALA A N 1
ATOM 614 C CA . ALA A 1 79 ? 14.941 -3.693 -15.168 1.00 92.00 79 ALA A CA 1
ATOM 615 C C . ALA A 1 79 ? 16.274 -4.457 -15.246 1.00 92.00 79 ALA A C 1
ATOM 617 O O . ALA A 1 79 ? 16.480 -5.279 -16.141 1.00 92.00 79 ALA A O 1
ATOM 618 N N . ARG A 1 80 ? 17.158 -4.289 -14.250 1.00 95.88 80 ARG A N 1
ATOM 619 C CA . ARG A 1 80 ? 18.415 -5.060 -14.132 1.00 95.88 80 ARG A CA 1
ATOM 620 C C . ARG A 1 80 ? 18.191 -6.565 -14.012 1.00 95.88 80 ARG A C 1
ATOM 622 O O . ARG A 1 80 ? 19.053 -7.346 -14.411 1.00 95.88 80 ARG A O 1
ATOM 629 N N . ARG A 1 81 ? 17.039 -6.982 -13.486 1.00 95.75 81 ARG A N 1
ATOM 630 C CA . ARG A 1 81 ? 16.630 -8.390 -13.381 1.00 95.75 81 ARG A CA 1
ATOM 631 C C . ARG A 1 81 ? 15.929 -8.905 -14.641 1.00 95.75 81 ARG A C 1
ATOM 633 O O . ARG A 1 81 ? 15.441 -10.031 -14.617 1.00 95.75 81 ARG A O 1
ATOM 640 N N . LYS A 1 82 ? 15.902 -8.113 -15.723 1.00 93.38 82 LYS A N 1
ATOM 641 C CA . LYS A 1 82 ? 15.172 -8.394 -16.969 1.00 93.38 82 LYS A CA 1
ATOM 642 C C . LYS A 1 82 ? 13.688 -8.677 -16.722 1.00 93.38 82 LYS A C 1
ATOM 644 O O . LYS A 1 82 ? 13.103 -9.536 -17.375 1.00 93.38 82 LYS A O 1
ATOM 649 N N . TRP A 1 83 ? 13.107 -8.003 -15.732 1.00 94.12 83 TRP A N 1
ATOM 650 C CA . TRP A 1 83 ? 11.674 -8.077 -15.496 1.00 94.12 83 TRP A CA 1
ATOM 651 C C . TRP A 1 83 ? 10.940 -7.393 -16.654 1.00 94.12 83 TRP A C 1
ATOM 653 O O . TRP A 1 83 ? 11.286 -6.268 -17.017 1.00 94.12 83 TRP A O 1
ATOM 663 N N . ASP A 1 84 ? 9.968 -8.089 -17.241 1.00 90.62 84 ASP A N 1
ATOM 664 C CA . ASP A 1 84 ? 9.148 -7.561 -18.328 1.00 90.62 84 ASP A CA 1
ATOM 665 C C . ASP A 1 84 ? 8.017 -6.712 -17.745 1.00 90.62 84 ASP A C 1
ATOM 667 O O . ASP A 1 84 ? 7.046 -7.233 -17.191 1.00 90.62 84 ASP A O 1
ATOM 671 N N . GLY A 1 85 ? 8.190 -5.395 -17.821 1.00 87.75 85 GLY A N 1
ATOM 672 C CA . GLY A 1 85 ? 7.210 -4.451 -17.307 1.00 87.75 85 GLY A CA 1
ATOM 673 C C . GLY A 1 85 ? 6.018 -4.219 -18.218 1.00 87.75 85 GLY A C 1
ATOM 674 O O . GLY A 1 85 ? 4.997 -3.756 -17.717 1.00 87.75 85 GLY A O 1
ATOM 675 N N . GLU A 1 86 ? 6.101 -4.566 -19.505 1.00 89.44 86 GLU A N 1
ATOM 676 C CA . GLU A 1 86 ? 4.992 -4.357 -20.443 1.00 89.44 86 GLU A CA 1
ATOM 677 C C . GLU A 1 86 ? 3.786 -5.224 -20.069 1.00 89.44 86 GLU A C 1
ATOM 679 O O . GLU A 1 86 ? 2.650 -4.769 -20.150 1.00 89.44 86 GLU A O 1
ATOM 684 N N . VAL A 1 87 ? 4.034 -6.424 -19.534 1.00 91.31 87 VAL A N 1
ATOM 685 C CA . VAL A 1 87 ? 2.996 -7.345 -19.035 1.00 91.31 87 VAL A CA 1
ATOM 686 C C . VAL A 1 87 ? 2.156 -6.745 -17.895 1.00 91.31 87 VAL A C 1
ATOM 688 O O . VAL A 1 87 ? 1.037 -7.193 -17.658 1.00 91.31 87 VAL A O 1
ATOM 691 N N . TYR A 1 88 ? 2.675 -5.745 -17.178 1.00 83.12 88 TYR A N 1
ATOM 692 C CA . TYR A 1 88 ? 2.055 -5.181 -15.973 1.00 83.12 88 TYR A CA 1
ATOM 693 C C . TYR A 1 88 ? 1.845 -3.660 -16.053 1.00 83.12 88 TYR A C 1
ATOM 695 O O . TYR A 1 88 ? 1.650 -3.020 -15.020 1.00 83.12 88 TYR A O 1
ATOM 703 N N . ALA A 1 89 ? 1.945 -3.073 -17.249 1.00 81.06 89 ALA A N 1
ATOM 704 C CA . ALA A 1 89 ? 1.847 -1.627 -17.458 1.00 81.06 89 ALA A CA 1
ATOM 705 C C . ALA A 1 89 ? 0.404 -1.104 -17.619 1.00 81.06 89 ALA A C 1
ATOM 707 O O . ALA A 1 89 ? 0.222 0.113 -17.691 1.00 81.06 89 ALA A O 1
ATOM 708 N N . GLU A 1 90 ? -0.590 -1.996 -17.686 1.00 61.97 90 GLU A N 1
ATOM 709 C CA . GLU A 1 90 ? -2.025 -1.663 -17.763 1.00 61.97 90 GLU A CA 1
ATOM 710 C C . GLU A 1 90 ? -2.666 -1.361 -16.400 1.00 61.97 90 GLU A C 1
ATOM 712 O O . GLU A 1 90 ? -2.351 -2.054 -15.403 1.00 61.97 90 GLU A O 1
#

pLDDT: mean 92.4, std 4.22, range [61.97, 96.62]

Sequence (90 aa):
MRRGRGVLYVNDLEMGLKIPELYMAFFRAKTSGWALRDLVLRGLKIKGEELLKMGIVDVVYDGEKGVINAGMKMADDLARRKWDGEVYAE